Protein AF-A0A964UJ32-F1 (afdb_monomer)

pLDDT: mean 86.25, std 13.16, range [36.91, 97.56]

Nearest PDB structures (foldseek):
  7p0y-assembly1_A  TM=8.358E-01  e=1.058E-02  Mycobacterium tuberculosis H37Rv
  5uro-assembly1_A  TM=6.814E-01  e=9.890E-03  Trichoderma reesei QM6a
  4f0j-assembly1_A  TM=6.846E-01  e=1.293E-02  Pseudomonas aeruginosa PAO1
  7d79-assembly1_A  TM=6.502E-01  e=2.706E-02  Beauveria bassiana ARSEF 2860
  6lzh-assembly1_B  TM=6.487E-01  e=6.473E-02  Penicillium sp. sh18

Secondary structure (DSSP, 8-state):
-----SS-EEEEETTTEEEEEE--SSS--EEEE--PPSS---TTHHHHHHHHHHTTEEEEEEPPTTSTTS-S-S--

Foldseek 3Di:
DPPLPQAFCWDAPPVFKIKTWDAAPDDDPAEAEDEADPPDHPPCVSVVRNVVSPVGYTYIYIDDDCHDPGHDNDPD

Radius of gyration: 13.08 Å; Cα contacts (8 Å, |Δi|>4): 127; chains: 1; bounding box: 25×26×46 Å

Mean predicted aligned error: 5.55 Å

Structure (mmCIF, N/CA/C/O backbone):
data_AF-A0A964UJ32-F1
#
_entry.id   AF-A0A964UJ32-F1
#
loop_
_atom_site.group_PDB
_atom_site.id
_atom_site.type_symbol
_atom_site.label_atom_id
_atom_site.label_alt_id
_atom_site.label_comp_id
_atom_site.label_asym_id
_atom_site.label_entity_id
_atom_site.label_seq_id
_atom_site.pdbx_PDB_ins_code
_atom_site.Cartn_x
_atom_site.Cartn_y
_atom_site.Cartn_z
_atom_site.occupancy
_atom_site.B_iso_or_equiv
_atom_site.auth_seq_id
_atom_site.auth_comp_id
_atom_site.auth_asym_id
_atom_site.auth_atom_id
_atom_site.pdbx_PDB_model_num
ATOM 1 N N . MET A 1 1 ? -2.409 2.824 24.830 1.00 36.91 1 MET A N 1
ATOM 2 C CA . MET A 1 1 ? -1.085 2.828 24.175 1.00 36.91 1 MET A CA 1
ATOM 3 C C . MET A 1 1 ? -1.307 2.894 22.670 1.00 36.91 1 MET A C 1
ATOM 5 O O . MET A 1 1 ? -1.485 1.863 22.043 1.00 36.91 1 MET A O 1
ATOM 9 N N . THR A 1 2 ? -1.413 4.093 22.100 1.00 42.59 2 THR A N 1
ATOM 10 C CA . THR A 1 2 ? -1.451 4.285 20.643 1.00 42.59 2 THR A CA 1
ATOM 11 C C . THR A 1 2 ? -0.014 4.306 20.142 1.00 42.59 2 THR A C 1
ATOM 13 O O . THR A 1 2 ? 0.677 5.315 20.241 1.00 42.59 2 THR A O 1
ATOM 16 N N . THR A 1 3 ? 0.472 3.160 19.683 1.00 48.44 3 THR A N 1
ATOM 17 C CA . THR A 1 3 ? 1.730 3.045 18.949 1.00 48.44 3 THR A CA 1
ATOM 18 C C . THR A 1 3 ? 1.544 3.715 17.590 1.00 48.44 3 THR A C 1
ATOM 20 O O . THR A 1 3 ? 1.096 3.086 16.636 1.00 48.44 3 THR A O 1
ATOM 23 N N . THR A 1 4 ? 1.848 5.007 17.486 1.00 57.59 4 THR A N 1
ATOM 24 C CA . THR A 1 4 ? 1.984 5.664 16.183 1.00 57.59 4 THR A CA 1
ATOM 25 C C . THR A 1 4 ? 3.262 5.121 15.556 1.00 57.59 4 THR A C 1
ATOM 27 O O . THR A 1 4 ? 4.355 5.595 15.852 1.00 57.59 4 THR A O 1
ATOM 30 N N . THR A 1 5 ? 3.160 4.040 14.782 1.00 60.75 5 THR A N 1
ATOM 31 C CA . THR A 1 5 ? 4.297 3.486 14.043 1.00 60.75 5 THR A CA 1
ATOM 32 C C . THR A 1 5 ? 4.802 4.577 13.098 1.00 60.75 5 THR A C 1
ATOM 34 O O . THR A 1 5 ? 4.053 4.952 12.207 1.00 60.75 5 THR A O 1
ATOM 37 N N . PRO A 1 6 ? 6.026 5.116 13.244 1.00 69.44 6 PRO A N 1
ATOM 38 C CA . PRO A 1 6 ? 6.467 6.248 12.420 1.00 69.44 6 PRO A CA 1
ATOM 39 C C . PRO A 1 6 ? 6.752 5.852 10.959 1.00 69.44 6 PRO A C 1
ATOM 41 O O . PRO A 1 6 ? 7.154 6.686 10.151 1.00 69.44 6 PRO A O 1
ATOM 44 N N . PHE A 1 7 ? 6.570 4.575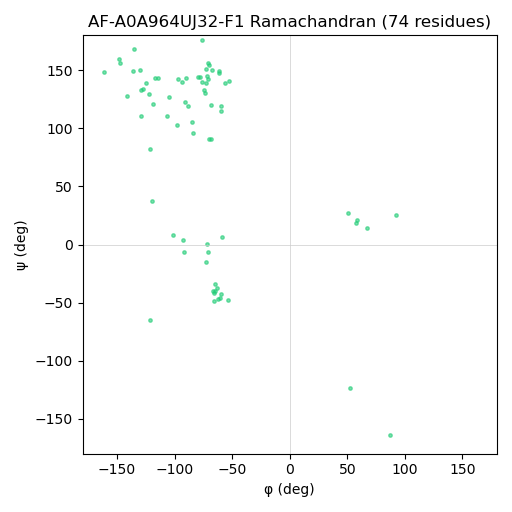 10.617 1.00 81.12 7 PHE A N 1
ATOM 45 C CA . PHE A 1 7 ? 6.873 3.981 9.325 1.00 81.12 7 PHE A CA 1
ATOM 46 C C . PHE A 1 7 ? 5.739 3.060 8.867 1.00 81.12 7 PHE A C 1
ATOM 48 O O . PHE A 1 7 ? 5.069 2.417 9.676 1.00 81.12 7 PHE A O 1
ATOM 55 N N . LEU A 1 8 ? 5.556 2.9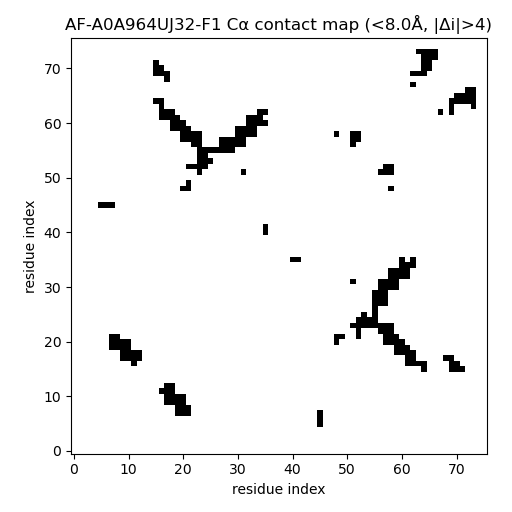60 7.550 1.00 90.44 8 LEU A N 1
ATOM 56 C CA . LEU A 1 8 ? 4.645 1.983 6.961 1.00 90.44 8 LEU A CA 1
ATOM 57 C C . LEU A 1 8 ? 5.295 0.599 6.947 1.00 90.44 8 LEU A C 1
ATOM 59 O O . LEU A 1 8 ? 6.500 0.462 6.722 1.00 90.44 8 LEU A O 1
ATOM 63 N N . LEU A 1 9 ? 4.484 -0.435 7.163 1.00 94.31 9 LEU A N 1
ATOM 64 C CA . LEU A 1 9 ? 4.923 -1.814 6.990 1.00 94.31 9 LEU A CA 1
ATOM 65 C C . LEU A 1 9 ? 5.108 -2.099 5.502 1.00 94.31 9 LEU A C 1
ATOM 67 O O . LEU A 1 9 ? 4.493 -1.455 4.654 1.00 94.31 9 LEU A O 1
ATOM 71 N N . ARG A 1 10 ? 5.942 -3.082 5.167 1.00 93.38 10 ARG A N 1
ATOM 72 C CA . ARG A 1 10 ? 6.254 -3.419 3.777 1.00 93.38 10 ARG A CA 1
ATOM 73 C C . ARG A 1 10 ? 5.968 -4.882 3.492 1.00 93.38 10 ARG A C 1
ATOM 75 O O . ARG A 1 10 ? 6.305 -5.758 4.281 1.00 93.38 10 ARG A O 1
ATOM 82 N N . THR A 1 11 ? 5.394 -5.136 2.325 1.00 94.94 11 THR A N 1
ATOM 83 C CA . THR A 1 11 ? 5.233 -6.468 1.750 1.00 94.94 11 THR A CA 1
ATOM 84 C C . THR A 1 11 ? 5.606 -6.455 0.268 1.00 94.94 11 THR A C 1
ATOM 86 O O . THR A 1 11 ? 5.796 -5.396 -0.341 1.00 94.94 11 THR A O 1
ATOM 89 N N . ARG A 1 12 ? 5.742 -7.644 -0.318 1.00 95.12 12 ARG A N 1
ATOM 90 C CA . ARG A 1 12 ? 5.959 -7.823 -1.752 1.00 95.12 12 ARG A CA 1
ATOM 91 C C . ARG A 1 12 ? 4.958 -8.834 -2.296 1.00 95.12 12 ARG A C 1
ATOM 93 O O . ARG A 1 12 ? 5.052 -10.026 -2.009 1.00 95.12 12 ARG A O 1
ATOM 100 N N . PHE A 1 13 ? 4.018 -8.360 -3.103 1.00 92.38 1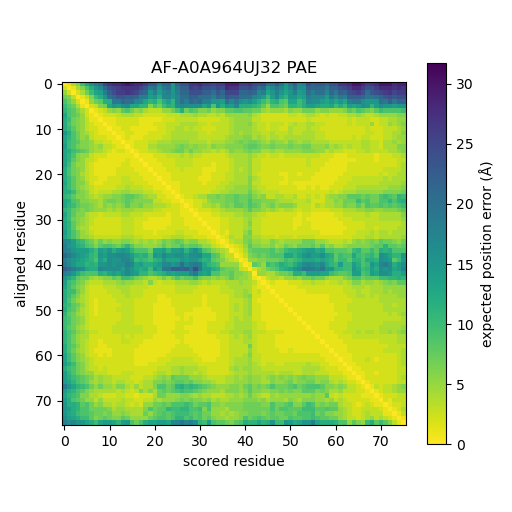3 PHE A N 1
ATOM 101 C CA . PHE A 1 13 ? 3.014 -9.209 -3.731 1.00 92.38 13 PHE A CA 1
ATOM 102 C C . PHE A 1 13 ? 3.622 -10.009 -4.874 1.00 92.38 13 PHE A C 1
ATOM 104 O O . PHE A 1 13 ? 4.348 -9.460 -5.703 1.00 92.38 13 PHE A O 1
ATOM 111 N N . ALA A 1 14 ? 3.335 -11.313 -4.897 1.00 91.75 14 ALA A N 1
ATOM 112 C CA . ALA A 1 14 ? 3.821 -12.251 -5.911 1.00 91.75 14 ALA A CA 1
ATOM 113 C C . ALA A 1 14 ? 5.346 -12.189 -6.151 1.00 91.75 14 ALA A C 1
ATOM 115 O O . ALA A 1 14 ? 5.812 -12.493 -7.242 1.00 91.75 14 ALA A O 1
ATOM 116 N N . LYS A 1 15 ? 6.127 -11.778 -5.137 1.00 88.75 15 LYS A N 1
ATOM 117 C CA . LYS A 1 15 ? 7.576 -11.521 -5.247 1.00 88.75 15 LYS A CA 1
ATOM 118 C C . LYS A 1 15 ? 7.960 -10.466 -6.304 1.00 88.75 15 LYS A C 1
ATOM 120 O O . LYS A 1 15 ? 9.130 -10.371 -6.650 1.00 88.75 15 LYS A O 1
ATOM 125 N N . ASP A 1 16 ? 7.020 -9.628 -6.735 1.00 91.69 16 ASP A N 1
ATOM 126 C CA . ASP A 1 16 ? 7.207 -8.631 -7.796 1.00 91.69 16 ASP A CA 1
ATOM 127 C C . ASP A 1 16 ? 6.917 -7.213 -7.277 1.00 91.69 16 ASP A C 1
ATOM 129 O O . ASP A 1 16 ? 7.829 -6.397 -7.116 1.00 91.69 16 ASP A O 1
ATOM 133 N N . ILE A 1 17 ? 5.667 -6.949 -6.892 1.00 93.62 17 ILE A N 1
ATOM 134 C CA . ILE A 1 17 ? 5.194 -5.599 -6.574 1.00 93.62 17 ILE A CA 1
ATOM 135 C C . ILE A 1 17 ? 5.423 -5.270 -5.107 1.00 93.62 17 ILE A C 1
ATOM 137 O O . ILE A 1 17 ? 4.866 -5.913 -4.215 1.00 93.62 17 ILE A O 1
ATOM 141 N N . VAL A 1 18 ? 6.214 -4.233 -4.849 1.00 94.19 18 VAL A N 1
ATOM 142 C CA . VAL A 1 18 ? 6.382 -3.701 -3.498 1.00 94.19 18 VAL A CA 1
ATOM 143 C C . VAL A 1 18 ? 5.131 -2.935 -3.106 1.00 94.19 18 VAL A C 1
ATOM 145 O O . VAL A 1 18 ? 4.668 -2.064 -3.838 1.00 94.19 18 VAL A O 1
ATOM 148 N N . CYS A 1 19 ? 4.613 -3.238 -1.923 1.00 93.94 19 CYS A N 1
ATOM 149 C CA . CYS A 1 19 ? 3.515 -2.503 -1.330 1.00 93.94 19 CYS A CA 1
ATOM 150 C C . CYS A 1 19 ? 3.870 -2.116 0.091 1.00 93.94 19 CYS A C 1
ATOM 152 O O . CYS A 1 19 ? 4.321 -2.940 0.889 1.00 93.94 19 CYS A O 1
ATOM 154 N N . GLU A 1 20 ? 3.624 -0.859 0.408 1.00 93.75 20 GLU A N 1
ATOM 155 C CA . GLU A 1 20 ? 3.652 -0.384 1.779 1.00 93.75 20 GLU A CA 1
ATOM 156 C C . GLU A 1 20 ? 2.225 -0.378 2.312 1.00 93.75 20 GLU A C 1
ATOM 158 O O . GLU A 1 20 ? 1.286 -0.137 1.556 1.00 93.75 20 GLU A O 1
ATOM 163 N N . PHE A 1 21 ? 2.029 -0.729 3.575 1.00 95.19 21 PHE A N 1
ATOM 164 C CA . PHE A 1 21 ? 0.695 -0.903 4.124 1.00 95.19 21 PHE A CA 1
ATOM 165 C C . PHE A 1 21 ? 0.619 -0.539 5.600 1.00 95.19 21 PHE A C 1
ATOM 167 O O . PHE A 1 21 ? 1.628 -0.504 6.311 1.00 95.19 21 PHE A O 1
ATOM 174 N N . LEU A 1 22 ? -0.605 -0.273 6.048 1.00 95.75 22 LEU A N 1
ATOM 175 C CA . LEU A 1 22 ? -0.916 0.013 7.439 1.00 95.75 22 LEU A CA 1
ATOM 176 C C . LEU A 1 22 ? -2.257 -0.640 7.816 1.00 95.75 22 LEU A C 1
ATOM 178 O O . LEU A 1 22 ? -3.244 -0.448 7.095 1.00 95.75 22 LEU A O 1
ATOM 182 N N . PRO A 1 23 ? -2.314 -1.425 8.907 1.00 95.06 23 PRO A N 1
ATOM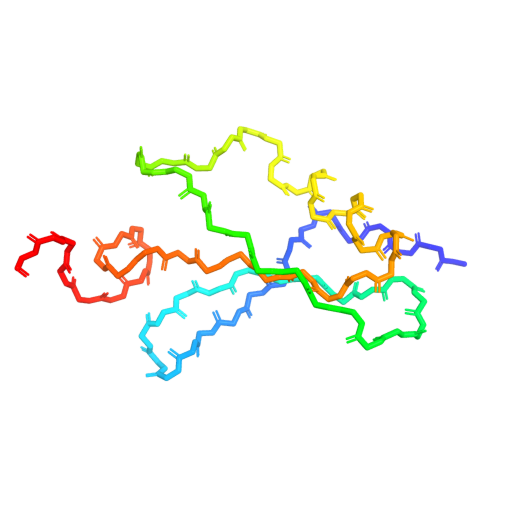 183 C CA . PRO A 1 23 ? -3.576 -1.924 9.436 1.00 95.06 23 PRO A CA 1
ATOM 184 C C . PRO A 1 23 ? -4.403 -0.784 10.054 1.00 95.06 23 PRO A C 1
ATOM 186 O O . PRO A 1 23 ? -3.835 0.209 10.516 1.00 95.06 23 PRO A O 1
ATOM 189 N N . PRO A 1 24 ? -5.737 -0.921 10.117 1.00 95.75 24 PRO A N 1
ATOM 190 C CA . PRO A 1 24 ? -6.588 0.057 10.775 1.00 95.75 24 PRO A CA 1
ATOM 191 C C . PRO A 1 24 ? -6.352 0.062 12.289 1.00 95.75 24 PRO A C 1
ATOM 193 O O . PRO A 1 24 ? -6.066 -0.972 12.894 1.00 95.75 24 PRO A O 1
ATOM 196 N N . THR A 1 25 ? -6.553 1.214 12.930 1.00 92.69 25 THR A N 1
ATOM 197 C CA . THR A 1 25 ? -6.420 1.341 14.397 1.00 92.69 25 THR A CA 1
ATOM 198 C C . THR A 1 25 ? -7.568 0.678 15.166 1.00 92.69 25 THR A C 1
ATOM 200 O O . THR A 1 25 ? -7.464 0.438 16.368 1.00 92.69 25 THR A O 1
ATOM 203 N N . LYS A 1 26 ? -8.665 0.363 14.472 1.00 91.00 26 LYS A N 1
ATOM 204 C CA . LYS A 1 26 ? -9.860 -0.318 14.981 1.00 91.00 26 LYS A CA 1
ATOM 205 C C . LYS A 1 26 ? -10.235 -1.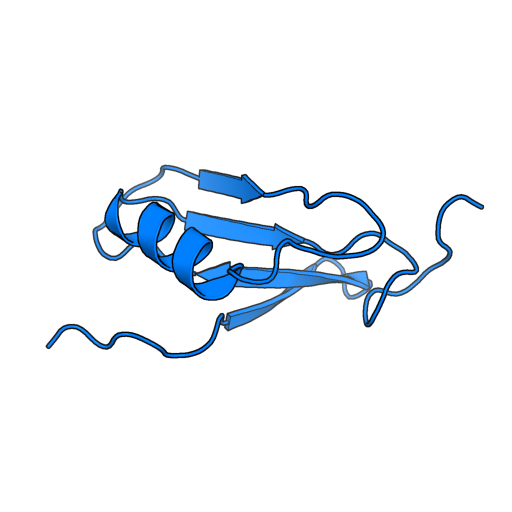476 14.063 1.00 91.00 26 LYS A C 1
ATOM 207 O O . LYS A 1 26 ? -10.008 -1.405 12.857 1.00 91.00 26 LYS A O 1
ATOM 212 N N . HIS A 1 27 ? -10.849 -2.521 14.614 1.00 92.31 27 HIS A N 1
ATOM 213 C CA . HIS A 1 27 ? -11.290 -3.666 13.819 1.00 92.31 27 HIS A CA 1
ATOM 214 C C . HIS A 1 27 ? -12.289 -3.221 12.739 1.00 92.31 27 HIS A C 1
ATOM 216 O O . HIS A 1 27 ? -13.338 -2.651 13.040 1.00 92.31 27 HIS A O 1
ATOM 222 N N . SER A 1 28 ? -11.933 -3.435 11.475 1.00 95.00 28 SER A N 1
ATOM 223 C CA . SER A 1 28 ? -12.691 -2.971 10.316 1.00 95.00 28 SER A CA 1
ATOM 224 C C . SER A 1 28 ? -12.280 -3.750 9.071 1.00 95.00 28 SER A C 1
ATOM 226 O O . SER A 1 28 ? -11.120 -4.134 8.918 1.00 95.00 28 SER A O 1
ATOM 228 N N . SER A 1 29 ? -13.236 -3.942 8.164 1.00 95.31 29 SER A N 1
ATOM 229 C CA . SER A 1 29 ? -13.041 -4.611 6.872 1.00 95.31 29 SER A CA 1
ATOM 230 C C . SER A 1 29 ? -12.932 -3.628 5.702 1.00 95.31 29 SER A C 1
ATOM 232 O O . SER A 1 29 ? -12.941 -4.043 4.547 1.00 95.31 29 SER A O 1
ATOM 234 N N . LYS A 1 30 ? -12.858 -2.317 5.972 1.00 97.31 30 LYS A N 1
ATOM 235 C CA . LYS A 1 30 ? 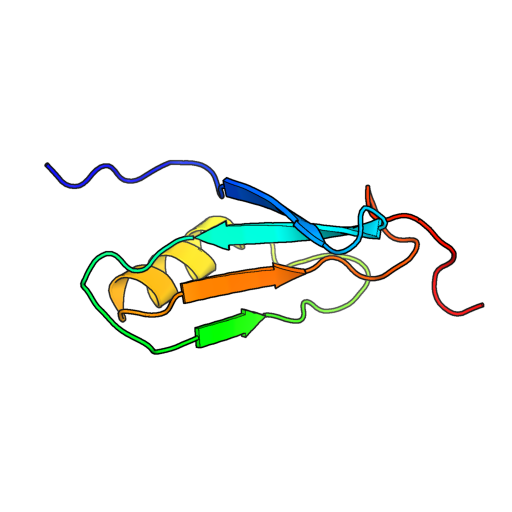-12.673 -1.311 4.920 1.00 97.31 30 LYS A CA 1
ATOM 236 C C . LYS A 1 30 ? -11.246 -1.372 4.384 1.00 97.31 30 LYS A C 1
ATOM 238 O O . LYS A 1 30 ? -10.300 -1.480 5.161 1.00 97.31 30 LYS A O 1
ATOM 243 N N . VAL A 1 31 ? -11.094 -1.245 3.071 1.00 97.56 31 VAL A N 1
ATOM 244 C CA . VAL A 1 31 ? -9.797 -1.284 2.386 1.00 97.56 31 VAL A CA 1
ATOM 245 C C . VAL A 1 31 ? -9.651 -0.046 1.509 1.00 97.56 31 VAL A C 1
ATOM 247 O O . VAL A 1 31 ? -10.579 0.318 0.791 1.00 97.56 31 VAL A O 1
ATOM 250 N N . ALA A 1 32 ? -8.490 0.597 1.574 1.00 96.31 32 ALA A N 1
ATOM 251 C CA . ALA A 1 32 ? -8.085 1.690 0.706 1.00 96.31 32 ALA A CA 1
ATOM 252 C C . ALA A 1 32 ? -6.828 1.273 -0.067 1.00 96.31 32 ALA A C 1
ATOM 254 O O . ALA A 1 32 ? -5.797 0.970 0.533 1.00 96.31 32 ALA A O 1
ATOM 255 N N . ILE A 1 33 ? -6.912 1.269 -1.398 1.00 94.69 33 ILE A N 1
ATOM 256 C CA . ILE A 1 33 ? -5.771 1.029 -2.288 1.00 94.69 33 ILE A CA 1
ATOM 257 C C . ILE A 1 33 ? -5.399 2.371 -2.908 1.00 94.69 33 ILE A C 1
ATOM 259 O O . ILE A 1 33 ? -6.159 2.919 -3.704 1.00 94.69 33 ILE A O 1
ATOM 263 N N . VAL A 1 34 ? -4.249 2.917 -2.522 1.00 91.88 34 VAL A N 1
ATOM 264 C CA . VAL A 1 34 ? -3.822 4.244 -2.960 1.00 91.88 34 VAL A CA 1
ATOM 265 C C . VAL A 1 34 ? -2.847 4.121 -4.122 1.00 91.88 34 VAL A C 1
ATOM 267 O O . VAL A 1 34 ? -1.670 3.809 -3.938 1.00 91.88 34 VAL A O 1
ATOM 270 N N . ALA A 1 35 ? -3.350 4.384 -5.326 1.00 88.62 35 ALA A N 1
ATOM 271 C CA . ALA A 1 35 ? -2.540 4.501 -6.530 1.00 88.62 35 ALA A CA 1
ATOM 272 C C . ALA A 1 35 ? -1.990 5.931 -6.635 1.00 88.62 35 ALA A C 1
ATOM 274 O O . ALA A 1 35 ? -2.721 6.878 -6.916 1.00 88.62 35 ALA A O 1
ATOM 275 N N . ALA A 1 36 ? -0.702 6.089 -6.351 1.00 82.56 36 ALA A N 1
ATOM 276 C CA . ALA A 1 36 ? -0.021 7.378 -6.417 1.00 82.56 36 ALA A CA 1
ATOM 277 C C . ALA A 1 36 ? 0.199 7.823 -7.863 1.00 82.56 36 ALA A C 1
ATOM 279 O O . ALA A 1 36 ? 0.405 6.979 -8.718 1.00 82.56 36 ALA A O 1
ATOM 280 N N . GLY A 1 37 ? 0.255 9.126 -8.140 1.00 81.25 37 GLY A N 1
ATOM 281 C CA . GLY A 1 37 ? 0.710 9.599 -9.451 1.00 81.25 37 GLY A CA 1
ATOM 282 C C . GLY A 1 37 ? 2.161 9.185 -9.741 1.00 81.25 37 GLY A C 1
ATOM 283 O O . GLY A 1 37 ? 2.988 9.097 -8.834 1.00 81.25 37 GLY A O 1
ATOM 284 N N . ALA A 1 38 ? 2.487 8.937 -11.011 1.00 75.50 38 ALA A N 1
ATOM 285 C CA . ALA A 1 38 ? 3.874 8.785 -11.448 1.00 75.50 38 ALA A CA 1
ATOM 286 C C . ALA A 1 38 ? 4.528 10.175 -11.618 1.00 75.50 38 ALA A C 1
ATOM 288 O O . ALA A 1 38 ? 3.850 11.103 -12.060 1.00 75.50 38 ALA A O 1
ATOM 289 N N . PRO A 1 39 ? 5.826 10.351 -11.300 1.00 62.16 39 PRO A N 1
ATOM 290 C CA . PRO A 1 39 ? 6.794 9.324 -10.903 1.00 62.16 39 PRO A CA 1
ATOM 291 C C . PRO A 1 39 ? 6.899 9.090 -9.385 1.00 62.16 39 PRO A C 1
ATOM 293 O O . PRO A 1 39 ? 7.617 8.182 -8.959 1.00 62.16 39 PRO A O 1
ATOM 296 N N . THR A 1 40 ? 6.234 9.897 -8.551 1.00 64.69 40 THR A N 1
ATOM 297 C CA . THR A 1 40 ? 6.366 9.780 -7.094 1.00 64.69 40 THR A CA 1
ATOM 298 C C . THR A 1 40 ? 5.098 10.142 -6.329 1.00 64.69 40 THR A C 1
ATOM 300 O O . THR A 1 40 ? 4.247 10.903 -6.786 1.00 64.69 40 THR A O 1
ATOM 303 N N . TYR A 1 41 ? 5.008 9.599 -5.118 1.00 68.88 41 TYR A N 1
ATOM 304 C CA . TYR A 1 41 ? 3.930 9.855 -4.171 1.00 68.88 41 TYR A CA 1
ATOM 305 C C . TYR A 1 41 ? 4.049 11.283 -3.600 1.00 68.88 41 TYR A C 1
ATOM 307 O O . TYR A 1 41 ? 5.171 11.737 -3.365 1.00 68.88 41 TYR A O 1
ATOM 315 N N . PRO A 1 42 ? 2.948 12.004 -3.311 1.00 57.28 42 PRO A N 1
ATOM 316 C CA . PRO A 1 42 ? 3.024 13.281 -2.597 1.00 57.28 42 PRO A CA 1
ATOM 317 C C . PRO A 1 42 ? 3.819 13.147 -1.285 1.00 57.28 42 PRO A C 1
ATOM 319 O O . PRO A 1 42 ? 3.678 12.162 -0.570 1.00 57.28 42 PRO A O 1
ATOM 322 N N . GLY A 1 43 ? 4.639 14.139 -0.926 1.00 72.25 43 GLY A N 1
ATOM 323 C CA . GLY A 1 43 ? 5.587 14.075 0.206 1.00 72.25 43 GLY A CA 1
ATOM 324 C C . GLY A 1 43 ? 5.004 13.813 1.610 1.00 72.25 43 GLY A C 1
ATOM 325 O O . GLY A 1 43 ? 5.752 13.855 2.575 1.00 72.25 43 GLY A O 1
ATOM 326 N N . LYS A 1 44 ? 3.698 13.534 1.730 1.00 81.94 44 LYS A N 1
ATOM 327 C CA . LYS A 1 44 ? 2.956 13.243 2.968 1.00 81.94 44 LYS A CA 1
ATOM 328 C C . LYS A 1 44 ? 2.301 11.852 2.975 1.00 81.94 44 LYS A C 1
ATOM 330 O O . LYS A 1 44 ? 1.148 11.677 3.373 1.00 81.94 44 LYS A O 1
ATOM 335 N N . ARG A 1 45 ? 2.989 10.855 2.411 1.00 84.31 45 ARG A N 1
ATOM 336 C CA . ARG A 1 45 ? 2.469 9.486 2.244 1.00 84.31 45 ARG A CA 1
ATOM 337 C C . ARG A 1 45 ? 2.118 8.816 3.564 1.00 84.31 45 ARG A C 1
ATOM 339 O O . ARG A 1 45 ? 1.064 8.193 3.672 1.00 84.31 45 ARG A O 1
ATOM 346 N N . THR A 1 46 ? 3.014 8.931 4.535 1.00 88.69 46 THR A N 1
ATOM 347 C CA . THR A 1 46 ? 2.877 8.300 5.846 1.00 88.69 46 THR A CA 1
ATOM 348 C C . THR A 1 46 ? 1.696 8.908 6.590 1.00 88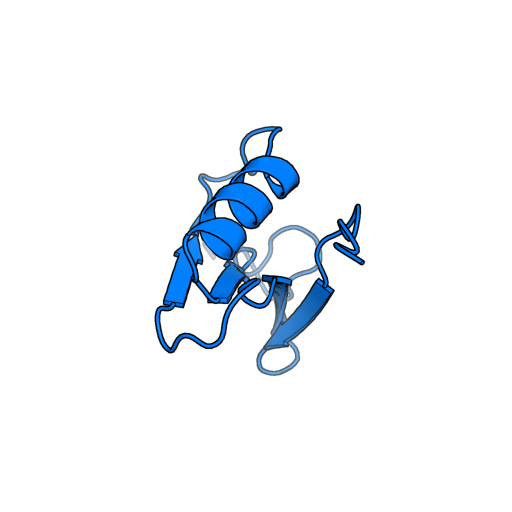.69 46 THR A C 1
ATOM 350 O O . THR A 1 46 ? 0.808 8.186 7.029 1.00 88.69 46 THR A O 1
ATOM 353 N N . GLU A 1 47 ? 1.610 10.235 6.629 1.00 90.31 47 GLU A N 1
ATOM 354 C CA . GLU A 1 47 ? 0.529 10.988 7.265 1.00 90.31 47 GLU A CA 1
ATOM 355 C C . GLU A 1 47 ? -0.830 10.653 6.645 1.00 90.31 47 GLU A C 1
ATOM 357 O O . GLU A 1 47 ? -1.802 10.434 7.364 1.00 90.31 47 GLU A O 1
ATOM 362 N N . PHE A 1 48 ? -0.899 10.545 5.314 1.00 90.50 48 PHE A N 1
ATOM 363 C CA . PHE A 1 48 ? -2.131 10.160 4.629 1.00 90.50 48 PHE A CA 1
ATOM 364 C C . PHE A 1 48 ? -2.558 8.723 4.952 1.00 90.50 48 PHE A C 1
ATOM 366 O O . PHE A 1 48 ? -3.739 8.461 5.184 1.00 90.50 48 PHE A O 1
ATOM 373 N N . ALA A 1 49 ? -1.607 7.789 5.002 1.00 92.50 49 ALA A N 1
ATOM 374 C CA . ALA A 1 49 ? -1.897 6.411 5.376 1.00 92.50 49 ALA A CA 1
ATOM 375 C C . ALA A 1 49 ? -2.364 6.303 6.837 1.00 92.50 49 ALA A C 1
ATOM 377 O O . ALA A 1 49 ? -3.328 5.590 7.107 1.00 92.50 49 ALA A O 1
ATOM 378 N N . HIS A 1 50 ? -1.755 7.053 7.761 1.00 93.38 50 HIS A N 1
ATOM 379 C CA . HIS A 1 50 ? -2.222 7.122 9.149 1.00 93.38 50 HIS A CA 1
ATOM 380 C C . HIS A 1 50 ? -3.631 7.69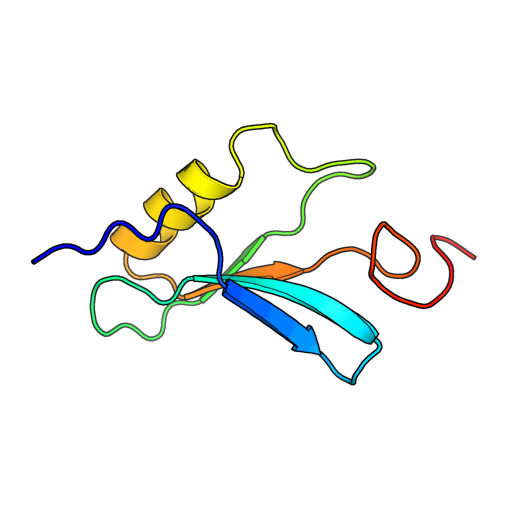2 9.253 1.00 93.38 50 HIS A C 1
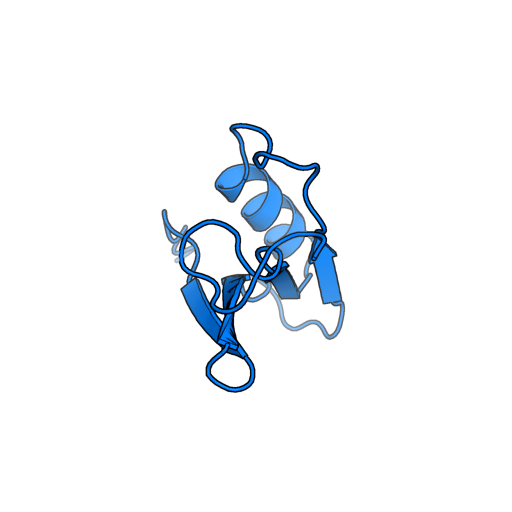ATOM 382 O O . HIS A 1 50 ? -4.478 7.071 9.892 1.00 93.38 50 HIS A O 1
ATOM 388 N N . PHE A 1 51 ? -3.911 8.802 8.565 1.00 93.31 51 PHE A N 1
ATOM 389 C CA . PHE A 1 51 ? -5.248 9.388 8.532 1.00 93.31 51 PHE A CA 1
ATOM 390 C C . PHE A 1 51 ? -6.303 8.356 8.102 1.00 93.31 51 PHE A C 1
ATOM 392 O O . PHE A 1 51 ? -7.317 8.178 8.776 1.00 93.31 51 PHE A O 1
ATOM 399 N N . LEU A 1 52 ? -6.051 7.612 7.021 1.00 94.88 52 LEU A N 1
ATOM 400 C CA . LEU A 1 52 ? -6.968 6.567 6.559 1.00 94.88 52 LEU A CA 1
ATOM 401 C C . LEU A 1 52 ? -7.073 5.388 7.543 1.00 94.88 52 LEU A C 1
ATOM 403 O O . LEU A 1 52 ? -8.175 4.885 7.782 1.00 94.88 52 LEU A O 1
ATOM 407 N N . ALA A 1 53 ? -5.968 4.960 8.155 1.00 95.25 53 ALA A N 1
ATOM 408 C CA . ALA A 1 53 ? -5.987 3.893 9.154 1.00 95.25 53 ALA A CA 1
ATOM 409 C C . ALA A 1 53 ? -6.795 4.273 10.405 1.00 95.25 53 ALA A C 1
ATOM 411 O O . ALA A 1 53 ? -7.540 3.440 10.928 1.00 95.25 53 ALA A O 1
ATOM 412 N N . GLU A 1 54 ? -6.731 5.536 10.837 1.00 94.81 54 GLU A N 1
ATOM 413 C CA . GLU A 1 54 ? -7.557 6.088 11.921 1.00 94.81 54 GLU A CA 1
ATOM 414 C C . GLU A 1 54 ? -9.052 6.104 11.566 1.00 94.81 54 GLU A C 1
ATOM 416 O O . GLU A 1 54 ? -9.911 5.819 12.409 1.00 94.81 54 GLU A O 1
ATOM 421 N N . GLN A 1 55 ? -9.384 6.327 10.291 1.00 95.56 55 GLN A N 1
ATOM 422 C CA . GLN A 1 55 ? -10.757 6.172 9.797 1.00 95.56 55 GLN A CA 1
ATOM 423 C C . GLN A 1 55 ? -11.216 4.700 9.733 1.00 95.56 55 GLN A C 1
ATOM 425 O O . GLN A 1 55 ? -12.405 4.424 9.537 1.00 95.56 55 GLN A O 1
ATOM 430 N N . GLY A 1 56 ? -10.314 3.747 9.988 1.00 96.44 56 GLY A N 1
ATOM 431 C CA . GLY A 1 56 ? -10.588 2.315 10.025 1.00 96.44 56 GLY A CA 1
ATOM 432 C C . GLY A 1 56 ? -10.354 1.609 8.694 1.00 96.44 56 GLY A C 1
ATOM 433 O O . GLY A 1 56 ? -10.997 0.593 8.446 1.00 96.44 56 GLY A O 1
ATOM 434 N N . TYR A 1 57 ? -9.492 2.127 7.821 1.00 97.56 57 TYR A N 1
ATOM 435 C CA . TYR A 1 57 ? -9.115 1.432 6.591 1.00 97.56 57 TYR A CA 1
ATOM 436 C C . TYR A 1 57 ? -7.847 0.599 6.786 1.00 97.56 57 TYR A C 1
ATOM 438 O O . TYR A 1 57 ? -6.876 1.057 7.380 1.00 97.56 57 TYR A O 1
ATOM 446 N N . TRP A 1 58 ? -7.827 -0.598 6.210 1.00 96.75 58 TRP A N 1
ATOM 447 C CA . TRP A 1 58 ? -6.579 -1.201 5.758 1.00 96.75 58 TRP A CA 1
ATOM 448 C C . TRP A 1 58 ? -6.056 -0.391 4.584 1.00 96.75 58 TRP A C 1
ATOM 450 O O . TRP A 1 58 ? -6.741 -0.270 3.568 1.00 96.75 58 TRP A O 1
ATOM 460 N N . VAL A 1 59 ? -4.863 0.171 4.717 1.00 96.06 59 VAL A N 1
ATOM 461 C CA . VAL A 1 59 ? -4.281 1.026 3.685 1.00 96.06 59 VAL A CA 1
ATOM 462 C C . VAL A 1 59 ? -3.193 0.257 2.964 1.00 96.06 59 VAL A C 1
ATOM 464 O O . VAL A 1 59 ? -2.276 -0.245 3.606 1.00 96.06 59 VAL A O 1
ATOM 467 N N . PHE A 1 60 ? -3.275 0.203 1.639 1.00 95.38 60 PHE A N 1
ATOM 468 C CA . PHE A 1 60 ? -2.261 -0.379 0.768 1.00 95.38 60 PHE A CA 1
ATOM 469 C C . PHE A 1 60 ? -1.783 0.668 -0.230 1.00 95.38 60 PHE A C 1
ATOM 471 O O . PHE A 1 60 ? -2.581 1.300 -0.920 1.00 95.38 60 PHE A O 1
ATOM 478 N N . VAL A 1 61 ? -0.470 0.824 -0.325 1.00 92.62 61 VAL A N 1
ATOM 479 C CA . VAL A 1 61 ? 0.218 1.735 -1.234 1.00 92.62 61 VAL A CA 1
ATOM 480 C C . VAL A 1 61 ? 1.154 0.909 -2.119 1.00 92.62 61 VAL A C 1
ATOM 482 O O . VAL A 1 61 ? 2.339 0.752 -1.797 1.00 92.62 61 VAL A O 1
ATOM 485 N N . PRO A 1 62 ? 0.632 0.300 -3.198 1.00 92.56 62 PRO A N 1
ATOM 486 C CA . PRO A 1 62 ? 1.455 -0.427 -4.153 1.00 92.56 62 PRO A CA 1
ATOM 487 C C . PRO A 1 62 ? 2.304 0.540 -4.984 1.00 92.56 62 PRO A C 1
ATOM 489 O O . PRO A 1 62 ? 1.853 1.614 -5.382 1.00 92.56 62 PRO A O 1
ATOM 492 N N . ARG A 1 63 ? 3.536 0.135 -5.285 1.00 90.00 63 ARG A N 1
ATOM 493 C CA . ARG A 1 63 ? 4.411 0.824 -6.240 1.00 90.00 63 ARG A CA 1
ATOM 494 C C . ARG A 1 63 ? 4.191 0.259 -7.636 1.00 90.00 63 ARG A C 1
ATOM 496 O O . ARG A 1 63 ? 4.016 -0.949 -7.788 1.00 90.00 63 ARG A O 1
ATOM 503 N N . TYR A 1 64 ? 4.241 1.106 -8.659 1.00 89.31 64 TYR A N 1
ATOM 504 C CA . TYR A 1 64 ? 4.093 0.648 -10.039 1.00 89.31 64 TYR A CA 1
ATOM 505 C C . TYR A 1 64 ? 5.195 -0.343 -10.427 1.00 89.31 64 TYR A C 1
ATOM 507 O O . TYR A 1 64 ? 6.327 -0.266 -9.942 1.00 89.31 64 TYR A O 1
ATOM 515 N N . ARG A 1 65 ? 4.861 -1.274 -11.321 1.00 90.50 65 ARG A N 1
ATOM 516 C CA . ARG A 1 65 ? 5.828 -2.207 -11.908 1.00 90.50 65 ARG A CA 1
ATOM 517 C C . ARG A 1 65 ? 6.969 -1.441 -12.585 1.00 90.50 65 ARG A C 1
ATOM 519 O O . ARG A 1 65 ? 6.722 -0.430 -13.232 1.00 90.50 65 ARG A O 1
ATOM 526 N N . GLY A 1 66 ? 8.201 -1.916 -12.419 1.00 87.31 66 GLY A N 1
ATOM 527 C CA . GLY A 1 66 ? 9.402 -1.292 -12.977 1.00 87.31 66 GLY A CA 1
ATOM 528 C C . GLY A 1 66 ? 9.746 0.074 -12.384 1.00 87.31 66 GLY A C 1
ATOM 529 O O . GLY A 1 66 ? 10.556 0.796 -12.958 1.00 87.31 66 GLY A O 1
ATOM 530 N N . THR A 1 67 ? 9.135 0.445 -11.254 1.00 86.25 67 THR A N 1
ATOM 531 C CA . THR A 1 67 ? 9.473 1.666 -10.515 1.00 86.25 67 THR A CA 1
ATOM 532 C C . THR A 1 67 ? 10.056 1.320 -9.155 1.00 86.25 67 THR A C 1
ATOM 534 O O . THR A 1 67 ? 9.590 0.395 -8.481 1.00 86.25 67 THR A O 1
ATOM 537 N N . TRP A 1 68 ? 11.039 2.111 -8.722 1.00 84.69 68 TRP A N 1
ATOM 538 C CA . TRP A 1 68 ? 11.674 1.971 -7.412 1.00 84.69 68 TRP A CA 1
ATOM 539 C C . TRP A 1 68 ? 12.158 0.532 -7.161 1.00 84.69 68 TRP A C 1
ATOM 541 O O . TRP A 1 68 ? 12.934 -0.001 -7.947 1.00 84.69 68 TRP A O 1
ATOM 551 N N . GLU A 1 69 ? 11.717 -0.105 -6.073 1.00 86.19 69 GLU A N 1
ATOM 552 C CA . GLU A 1 69 ? 12.092 -1.477 -5.728 1.00 86.19 69 GLU A CA 1
ATOM 553 C C . GLU A 1 69 ? 11.122 -2.553 -6.254 1.00 86.19 69 GLU A C 1
ATOM 555 O O . GLU A 1 69 ? 11.281 -3.734 -5.909 1.00 86.19 69 GLU A O 1
ATOM 560 N N . SER A 1 70 ? 10.097 -2.178 -7.028 1.00 88.69 70 SER A N 1
ATOM 561 C CA . SER A 1 70 ? 9.249 -3.139 -7.747 1.00 88.69 70 SER A CA 1
ATOM 562 C C . SER A 1 70 ? 9.985 -3.668 -8.977 1.00 88.69 70 SER A C 1
ATOM 564 O O . SER A 1 70 ? 10.659 -2.916 -9.677 1.00 88.69 70 SER A O 1
ATOM 566 N N . SER A 1 71 ? 9.852 -4.966 -9.248 1.00 89.69 71 SER A N 1
ATOM 567 C CA . SER A 1 71 ? 10.503 -5.607 -10.397 1.00 89.69 71 SER A CA 1
ATOM 568 C C . SER A 1 71 ? 9.783 -5.285 -11.720 1.00 89.69 71 SER A C 1
ATOM 570 O O . SER A 1 71 ? 8.763 -4.595 -11.736 1.00 89.69 71 SER A O 1
ATOM 572 N N . GLY A 1 72 ? 10.333 -5.755 -12.846 1.00 89.50 72 GLY A N 1
ATOM 573 C CA . GLY A 1 72 ? 9.765 -5.576 -14.188 1.00 89.50 72 GLY A CA 1
ATOM 574 C C . GLY A 1 72 ? 10.190 -4.282 -14.886 1.00 89.50 72 GLY A C 1
ATOM 575 O O . GLY A 1 72 ? 11.157 -3.638 -14.491 1.00 89.50 72 GLY A O 1
ATOM 576 N N . ALA A 1 73 ? 9.461 -3.920 -15.941 1.00 86.75 73 ALA A N 1
ATOM 577 C CA . ALA A 1 73 ? 9.677 -2.700 -16.712 1.00 86.75 73 ALA A CA 1
ATOM 578 C C . ALA A 1 73 ? 8.458 -1.774 -16.615 1.00 86.75 73 ALA A C 1
ATOM 580 O O . ALA A 1 73 ? 7.319 -2.244 -16.551 1.00 86.75 73 ALA A O 1
ATOM 581 N N . PHE A 1 74 ? 8.707 -0.467 -16.574 1.00 83.69 74 PHE A N 1
ATOM 582 C CA . PHE A 1 74 ? 7.666 0.552 -16.499 1.00 83.69 74 PHE A CA 1
ATOM 583 C C . PHE A 1 74 ? 7.264 0.983 -17.914 1.00 83.69 74 PHE A C 1
ATOM 585 O O . PHE A 1 74 ? 8.119 1.436 -18.666 1.00 83.69 74 PHE A O 1
ATOM 592 N N . LEU A 1 75 ? 5.974 0.859 -18.253 1.00 82.19 75 LEU A N 1
ATOM 593 C CA . LEU A 1 75 ? 5.376 1.290 -19.533 1.00 82.19 75 LEU A CA 1
ATOM 594 C C . LEU A 1 75 ? 5.969 0.662 -20.819 1.00 82.19 75 LEU A C 1
ATOM 596 O O . LEU A 1 75 ? 5.797 1.237 -21.891 1.00 82.19 75 LEU A O 1
ATOM 600 N N . ASN A 1 76 ? 6.636 -0.494 -20.719 1.00 73.19 76 ASN A N 1
ATOM 601 C CA . ASN A 1 76 ? 7.146 -1.254 -21.872 1.00 73.19 76 ASN A CA 1
ATOM 602 C C . ASN A 1 76 ? 6.075 -2.101 -22.563 1.00 73.19 76 ASN A C 1
ATOM 604 O O . ASN A 1 76 ? 5.182 -2.613 -21.847 1.00 73.19 76 ASN A O 1
#

Solvent-accessible surface area (backbone atoms only — not comparable to full-atom values): 4564 Å² total; per-residue (Å²): 136,85,80,78,66,94,62,71,46,78,51,57,53,92,84,37,36,32,26,36,32,43,73,34,80,46,98,59,89,44,74,43,78,50,81,60,58,86,96,56,65,69,99,55,56,67,62,52,45,49,54,42,9,70,76,23,19,33,31,37,38,57,45,56,52,34,36,92,88,14,46,79,66,58,94,116

Sequence (76 aa):
MTTTTPFLLRTRFAKDIVCEFLPPTKHSSKVAIVAAGAPTYPGKRTEFAHFLAEQGYWVFVPRYRGTWESSGAFLN